Protein AF-A0A1M7QA76-F1 (afdb_monomer)

Nearest PDB structures (foldseek):
  6r01-assembly1_A  TM=3.979E-01  e=2.072E+00  Streptomyces lividans 1326

Solvent-accessible surface area (backbone atoms only — not comparable to full-atom values): 9163 Å² total; per-residue (Å²): 133,91,80,92,86,88,83,88,83,82,84,78,78,74,78,75,74,76,76,54,68,67,72,76,42,52,50,52,54,56,45,52,51,46,52,51,51,39,53,51,39,52,51,51,40,50,50,52,43,54,52,47,48,52,50,49,55,51,49,50,52,50,51,52,53,49,29,59,57,37,38,77,79,39,51,67,60,24,49,68,64,42,47,62,51,51,50,50,52,49,50,54,54,57,53,64,76,49,89,35,78,31,86,76,85,82,86,54,71,66,59,52,51,50,51,50,54,48,52,54,47,60,76,40,53,84,49,31,65,90,38,54,69,50,49,56,55,34,50,54,43,48,29,30,33,42,19,49,50,54,51,43,52,57,54,54,75,77,110

Sequence (159 aa):
MNLHNPVDTYRTDTTVTARDSSSMKAPELPAKYLSQVKQKSMHVEQQVNKRADKALSRLLKQEKKMKARLWKVDSVAAGNIFSKSIDSLGSLKAGLKNKVTGKLPVGNSYLDSLGNSLKFLEGKGELLGASKGKLAGVTGNIESLQGKLQQAEQIKAYI

Structure (mmCIF, N/CA/C/O backbone):
data_AF-A0A1M7QA76-F1
#
_entry.id   AF-A0A1M7QA76-F1
#
loop_
_atom_site.group_PDB
_atom_site.id
_atom_site.type_symbol
_atom_site.label_atom_id
_atom_site.label_alt_id
_atom_site.label_comp_id
_atom_site.label_asym_id
_atom_site.label_entity_id
_atom_site.label_seq_id
_atom_site.pdbx_PDB_ins_code
_atom_site.Cartn_x
_atom_site.Cartn_y
_atom_site.Cartn_z
_atom_site.occupancy
_atom_site.B_iso_or_equiv
_atom_site.auth_seq_id
_atom_site.auth_comp_id
_atom_site.auth_asym_id
_atom_site.auth_atom_id
_atom_site.pdbx_PDB_model_num
ATOM 1 N N . MET A 1 1 ? 62.027 5.112 -77.017 1.00 36.94 1 MET A N 1
ATOM 2 C CA . MET A 1 1 ? 62.669 5.348 -75.707 1.00 36.94 1 MET A CA 1
ATOM 3 C C . MET A 1 1 ? 61.565 5.503 -74.663 1.00 36.94 1 MET A C 1
ATOM 5 O O . MET A 1 1 ? 60.759 6.402 -74.832 1.00 36.94 1 MET A O 1
ATOM 9 N N . ASN A 1 2 ? 61.457 4.553 -73.717 1.00 35.62 2 ASN A N 1
ATOM 10 C CA . ASN A 1 2 ? 61.372 4.736 -72.248 1.00 35.62 2 ASN A CA 1
ATOM 11 C C . ASN A 1 2 ? 60.763 6.063 -71.709 1.00 35.62 2 ASN A C 1
ATOM 13 O O . ASN A 1 2 ? 61.221 7.112 -72.133 1.00 35.62 2 ASN A O 1
ATOM 17 N N . LEU A 1 3 ? 59.835 6.155 -70.734 1.00 40.00 3 LEU A N 1
ATOM 18 C CA . LEU A 1 3 ? 59.438 5.306 -69.589 1.00 40.00 3 LEU A CA 1
ATOM 19 C C . LEU A 1 3 ? 58.093 5.789 -68.966 1.00 40.00 3 LEU A C 1
ATOM 21 O O . LEU A 1 3 ? 57.843 6.986 -68.898 1.00 40.00 3 LEU A O 1
ATOM 25 N N . HIS A 1 4 ? 57.287 4.841 -68.470 1.00 38.50 4 HIS A N 1
ATOM 26 C CA . HIS A 1 4 ? 56.561 4.802 -67.181 1.00 38.50 4 HIS A CA 1
ATOM 27 C C . HIS A 1 4 ? 56.410 6.081 -66.313 1.00 38.50 4 HIS A C 1
ATOM 29 O O . HIS A 1 4 ? 57.398 6.560 -65.764 1.00 38.50 4 HIS A O 1
ATOM 35 N N . ASN A 1 5 ? 55.167 6.512 -66.021 1.00 44.09 5 ASN A N 1
ATOM 36 C CA . ASN A 1 5 ? 54.453 6.240 -64.746 1.00 44.09 5 ASN A CA 1
ATOM 37 C C . ASN A 1 5 ? 53.100 7.000 -64.619 1.00 44.09 5 ASN A C 1
ATOM 39 O O . ASN A 1 5 ? 53.029 8.168 -65.001 1.00 44.09 5 ASN A O 1
ATOM 43 N N . PRO A 1 6 ? 52.050 6.379 -64.035 1.00 61.97 6 PRO A N 1
ATOM 44 C CA . PRO A 1 6 ? 50.785 7.010 -63.639 1.00 61.97 6 PRO A CA 1
ATOM 45 C C . PRO A 1 6 ? 50.806 7.424 -62.154 1.00 61.97 6 PRO A C 1
ATOM 47 O O . PRO A 1 6 ? 51.404 6.721 -61.341 1.00 61.97 6 PRO A O 1
ATOM 50 N N . VAL A 1 7 ? 50.134 8.518 -61.771 1.00 45.97 7 VAL A N 1
ATOM 51 C CA . VAL A 1 7 ? 49.872 8.823 -60.350 1.00 45.97 7 VAL A CA 1
ATOM 52 C C . VAL A 1 7 ? 48.467 9.390 -60.160 1.00 45.97 7 VAL A C 1
ATOM 54 O O . VAL A 1 7 ? 48.055 10.345 -60.817 1.00 45.97 7 VAL A O 1
ATOM 57 N N . ASP A 1 8 ? 47.771 8.729 -59.241 1.00 39.44 8 ASP A N 1
ATOM 58 C CA . ASP A 1 8 ? 46.441 8.958 -58.697 1.00 39.44 8 ASP A CA 1
ATOM 59 C C . ASP A 1 8 ? 46.169 10.389 -58.207 1.00 39.44 8 ASP A C 1
ATOM 61 O O . ASP A 1 8 ? 47.071 11.114 -57.801 1.00 39.44 8 ASP A O 1
ATOM 65 N N . THR A 1 9 ? 44.889 10.751 -58.086 1.00 41.59 9 THR A N 1
ATOM 66 C CA . THR A 1 9 ? 44.313 11.012 -56.751 1.00 41.59 9 THR A CA 1
ATOM 67 C C . THR A 1 9 ? 42.783 11.123 -56.795 1.00 41.59 9 THR A C 1
ATOM 69 O O . THR A 1 9 ? 42.176 12.032 -57.353 1.00 41.59 9 THR A O 1
ATOM 72 N N . TYR A 1 10 ? 42.189 10.107 -56.181 1.00 34.44 10 TYR A N 1
ATOM 73 C CA . TYR A 1 10 ? 40.866 9.947 -55.590 1.00 34.44 10 TYR A CA 1
ATOM 74 C C . TYR A 1 10 ? 40.055 11.233 -55.340 1.00 34.44 10 TYR A C 1
ATOM 76 O O . TYR A 1 10 ? 40.412 12.074 -54.517 1.00 34.44 10 TYR A O 1
ATOM 84 N N . ARG A 1 11 ? 38.865 11.304 -55.957 1.00 33.91 11 ARG A N 1
ATOM 85 C CA . ARG A 1 11 ? 37.733 12.076 -55.426 1.00 33.91 11 ARG A CA 1
ATOM 86 C C . ARG A 1 11 ? 37.309 11.433 -54.105 1.00 33.91 11 ARG A C 1
ATOM 88 O O . ARG A 1 11 ? 36.636 10.406 -54.106 1.00 33.91 11 ARG A O 1
ATOM 95 N N . THR A 1 12 ? 37.697 12.025 -52.984 1.00 40.44 12 THR A N 1
ATOM 96 C CA . THR A 1 12 ? 37.072 11.750 -51.690 1.00 40.44 12 THR A CA 1
ATOM 97 C C . THR A 1 12 ? 35.711 12.435 -51.668 1.00 40.44 12 THR A C 1
ATOM 99 O O . THR A 1 12 ? 35.565 13.574 -51.224 1.00 40.44 12 THR A O 1
ATOM 102 N N . ASP A 1 13 ? 34.701 11.733 -52.182 1.00 34.44 13 ASP A N 1
ATOM 103 C CA . ASP A 1 13 ? 33.306 12.062 -51.910 1.00 34.44 13 ASP A CA 1
ATOM 104 C C . ASP A 1 13 ? 33.085 11.852 -50.409 1.00 34.44 13 ASP A C 1
ATOM 106 O O . ASP A 1 13 ? 32.878 10.747 -49.905 1.00 34.44 13 ASP A O 1
ATOM 110 N N . THR A 1 14 ? 33.319 12.924 -49.657 1.00 40.03 14 THR A N 1
ATOM 111 C CA . THR A 1 14 ? 33.165 12.937 -48.212 1.00 40.03 14 THR A CA 1
ATOM 112 C C . THR A 1 14 ? 31.670 13.002 -47.973 1.00 40.03 14 THR A C 1
ATOM 114 O O . THR A 1 14 ? 31.095 14.082 -47.848 1.00 40.03 14 THR A O 1
ATOM 117 N N . THR A 1 15 ? 31.022 11.838 -47.934 1.00 42.62 15 THR A N 1
ATOM 118 C CA . THR A 1 15 ? 29.670 11.714 -47.402 1.00 42.62 15 THR A CA 1
ATOM 119 C C . THR A 1 15 ? 29.734 12.136 -45.941 1.00 42.62 15 THR A C 1
ATOM 121 O O . THR A 1 15 ? 30.061 11.344 -45.053 1.00 42.62 15 THR A O 1
ATOM 124 N N . VAL A 1 16 ? 29.469 13.415 -45.687 1.00 44.78 16 VAL A N 1
ATOM 125 C CA . VAL A 1 16 ? 29.160 13.928 -44.360 1.00 44.78 16 VAL A CA 1
ATOM 126 C C . VAL A 1 16 ? 27.878 13.217 -43.950 1.00 44.78 16 VAL A C 1
ATOM 128 O O . VAL A 1 16 ? 26.773 13.651 -44.267 1.00 44.78 16 VAL A O 1
ATOM 131 N N . THR A 1 17 ? 28.014 12.074 -43.279 1.00 49.56 17 THR A N 1
ATOM 132 C CA . THR A 1 17 ? 26.919 11.492 -42.516 1.00 49.56 17 THR A CA 1
ATOM 133 C C . THR A 1 17 ? 26.558 12.525 -41.465 1.00 49.56 17 THR A C 1
ATOM 135 O O . THR A 1 17 ? 27.220 12.626 -40.429 1.00 49.56 17 THR A O 1
ATOM 138 N N . ALA A 1 18 ? 25.537 13.331 -41.755 1.00 49.72 18 ALA A N 1
ATOM 139 C CA . ALA A 1 18 ? 24.822 14.088 -40.753 1.00 49.72 18 ALA A CA 1
ATOM 140 C C . ALA A 1 18 ? 24.347 13.060 -39.724 1.00 49.72 18 ALA A C 1
ATOM 142 O O . ALA A 1 18 ? 23.389 12.324 -39.954 1.00 49.72 18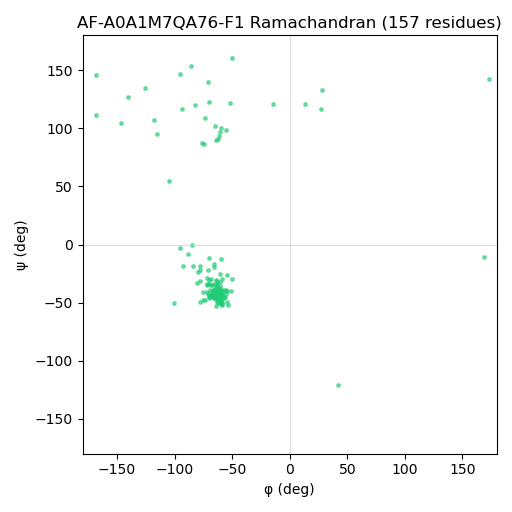 ALA A O 1
ATOM 143 N N . ARG A 1 19 ? 25.099 12.931 -38.625 1.00 51.00 19 ARG A N 1
ATOM 144 C CA . ARG A 1 19 ? 24.682 12.149 -37.467 1.00 51.00 19 ARG A CA 1
ATOM 145 C C . ARG A 1 19 ? 23.391 12.787 -36.989 1.00 51.00 19 ARG A C 1
ATOM 147 O O . ARG A 1 19 ? 23.403 13.836 -36.348 1.00 51.00 19 ARG A O 1
ATOM 154 N N . ASP A 1 20 ? 22.286 12.163 -37.368 1.00 52.69 20 ASP A N 1
ATOM 155 C CA . ASP A 1 20 ? 20.955 12.532 -36.936 1.00 52.69 20 ASP A CA 1
ATOM 156 C C . ASP A 1 20 ? 20.974 12.617 -35.405 1.00 52.69 20 ASP A C 1
ATOM 158 O O . ASP A 1 20 ? 21.350 11.662 -34.715 1.00 52.69 20 ASP A O 1
ATOM 162 N N . SER A 1 21 ? 20.631 13.784 -34.858 1.00 60.94 21 SER A N 1
ATOM 163 C CA . SER A 1 21 ? 20.657 14.042 -33.415 1.00 60.94 21 SER A CA 1
ATOM 164 C C . SER A 1 21 ? 19.734 13.098 -32.626 1.00 60.94 21 SER A C 1
ATOM 166 O O . SER A 1 21 ? 19.844 13.013 -31.401 1.00 60.94 21 SER A O 1
ATOM 168 N N . SER A 1 22 ? 18.847 12.357 -33.303 1.00 57.94 22 SER A N 1
ATOM 169 C CA . SER A 1 22 ? 18.073 11.252 -32.725 1.00 57.94 22 SER A CA 1
ATOM 170 C C . SER A 1 22 ? 18.950 10.087 -32.242 1.00 57.94 22 SER A C 1
ATOM 172 O O . SER A 1 22 ? 18.670 9.516 -31.186 1.00 57.94 22 SER A O 1
ATOM 174 N N . SER A 1 23 ? 20.056 9.791 -32.932 1.00 56.31 23 SER A N 1
ATOM 175 C CA . SER A 1 23 ? 20.989 8.712 -32.569 1.00 56.31 23 SER A CA 1
ATOM 176 C C . SER A 1 23 ? 21.817 9.034 -31.318 1.00 56.31 23 SER A C 1
ATOM 178 O O . SER A 1 23 ? 22.141 8.137 -30.544 1.00 56.31 23 SER A O 1
ATOM 180 N N . MET A 1 24 ? 22.076 10.321 -31.048 1.00 54.25 24 MET A N 1
ATOM 181 C CA . MET A 1 24 ? 22.755 10.771 -29.822 1.00 54.25 24 MET A CA 1
ATOM 182 C C . MET A 1 24 ? 21.821 10.830 -28.601 1.00 54.25 24 MET A C 1
ATOM 184 O O . MET A 1 24 ? 22.284 10.708 -27.470 1.00 54.25 24 MET A O 1
ATOM 188 N N . LYS A 1 25 ? 20.502 10.964 -28.811 1.00 56.28 25 LYS A N 1
ATOM 189 C CA . LYS A 1 25 ? 19.474 10.957 -27.747 1.00 56.28 25 LYS A CA 1
ATOM 190 C C . LYS A 1 25 ? 18.953 9.559 -27.399 1.00 56.28 25 LYS A C 1
ATOM 192 O O . LYS A 1 25 ? 18.218 9.408 -26.420 1.00 56.28 25 LYS A O 1
ATOM 197 N N . ALA A 1 26 ? 19.330 8.539 -28.169 1.00 60.31 26 ALA A N 1
ATOM 198 C CA . ALA A 1 26 ? 18.896 7.156 -27.981 1.00 60.31 26 ALA A CA 1
ATOM 199 C C . ALA A 1 26 ? 19.078 6.611 -26.541 1.00 60.31 26 ALA A C 1
ATOM 201 O O . ALA A 1 26 ? 18.144 5.972 -26.056 1.00 60.31 26 ALA A O 1
ATOM 202 N N . PRO A 1 27 ? 20.178 6.894 -25.806 1.00 62.16 27 PRO A N 1
ATOM 203 C CA . PRO A 1 27 ? 20.322 6.452 -24.412 1.00 62.16 27 PRO A CA 1
ATOM 204 C C . PRO A 1 27 ? 19.656 7.381 -23.373 1.00 62.16 27 PRO A C 1
ATOM 206 O O . PRO A 1 27 ? 19.385 6.956 -22.245 1.00 62.16 27 PRO A O 1
ATOM 209 N N . GLU A 1 28 ? 19.348 8.638 -23.717 1.00 64.19 28 GLU A N 1
ATOM 210 C CA . GLU A 1 28 ? 18.713 9.599 -22.796 1.00 64.19 28 GLU A CA 1
ATOM 211 C C . GLU A 1 28 ? 17.204 9.364 -22.637 1.00 64.19 28 GLU A C 1
ATOM 213 O O . GLU A 1 28 ? 16.637 9.588 -21.560 1.00 64.19 28 GLU A O 1
ATOM 218 N N . LEU A 1 29 ? 16.543 8.877 -23.692 1.00 70.88 29 LEU A N 1
ATOM 219 C CA . LEU A 1 29 ? 15.105 8.596 -23.686 1.00 70.88 29 LEU A CA 1
ATOM 220 C C . LEU A 1 29 ? 14.724 7.488 -22.677 1.00 70.88 29 LEU A C 1
ATOM 222 O O . LEU A 1 29 ? 13.859 7.748 -21.829 1.00 70.88 29 LEU A O 1
ATOM 226 N N . PRO A 1 30 ? 15.395 6.313 -22.656 1.00 73.94 30 PRO A N 1
ATOM 227 C CA . PRO A 1 30 ? 15.234 5.316 -21.597 1.00 73.94 30 PRO A CA 1
ATOM 228 C C . PRO A 1 30 ? 15.486 5.893 -20.201 1.00 73.94 30 PRO A C 1
ATOM 230 O O . PRO A 1 30 ? 14.713 5.646 -19.276 1.00 73.94 30 PRO A O 1
ATOM 233 N N . ALA A 1 31 ? 16.525 6.719 -20.035 1.00 74.12 31 ALA A N 1
ATOM 234 C CA . ALA A 1 31 ? 16.873 7.303 -18.740 1.00 74.12 31 ALA A CA 1
ATOM 235 C C . ALA A 1 31 ? 15.767 8.222 -18.187 1.00 74.12 31 ALA A C 1
ATOM 237 O O . ALA A 1 31 ? 15.461 8.184 -16.985 1.00 74.12 31 ALA A O 1
ATOM 238 N N . LYS A 1 32 ? 15.156 9.041 -19.054 1.00 81.50 32 LYS A N 1
ATOM 239 C CA . LYS A 1 32 ? 14.055 9.948 -18.698 1.00 81.50 32 LYS A CA 1
ATOM 240 C C . LYS A 1 32 ? 12.778 9.174 -18.379 1.00 81.50 32 LYS A C 1
ATOM 242 O O . LYS A 1 32 ? 12.150 9.458 -17.359 1.00 81.50 32 LYS A O 1
ATOM 247 N N . TYR A 1 33 ? 12.442 8.167 -19.187 1.00 80.00 33 TYR A N 1
ATOM 248 C CA . TYR A 1 33 ? 11.303 7.281 -18.932 1.00 80.00 33 TYR A CA 1
ATOM 249 C C . TYR A 1 33 ? 11.433 6.570 -17.580 1.00 80.00 33 TYR A C 1
ATOM 251 O O . TYR A 1 33 ? 10.549 6.694 -16.734 1.00 80.00 33 TYR A O 1
ATOM 259 N N . LEU A 1 34 ? 12.574 5.923 -17.316 1.00 80.44 34 LEU A N 1
ATOM 260 C CA . LEU A 1 34 ? 12.835 5.237 -16.046 1.00 80.44 34 LEU A CA 1
ATOM 261 C C . LEU A 1 34 ? 12.709 6.183 -14.843 1.00 80.44 34 LEU A C 1
ATOM 263 O O . LEU A 1 34 ? 12.139 5.821 -13.813 1.00 80.44 34 LEU A O 1
ATOM 267 N N . SER A 1 35 ? 13.182 7.423 -14.979 1.00 82.81 35 SER A N 1
ATOM 268 C CA . SER A 1 35 ? 13.065 8.433 -13.921 1.00 82.81 35 SER A CA 1
ATOM 269 C C . SER A 1 35 ? 11.608 8.842 -13.666 1.00 82.81 35 SER A C 1
ATOM 271 O O . SER A 1 35 ? 11.193 8.944 -1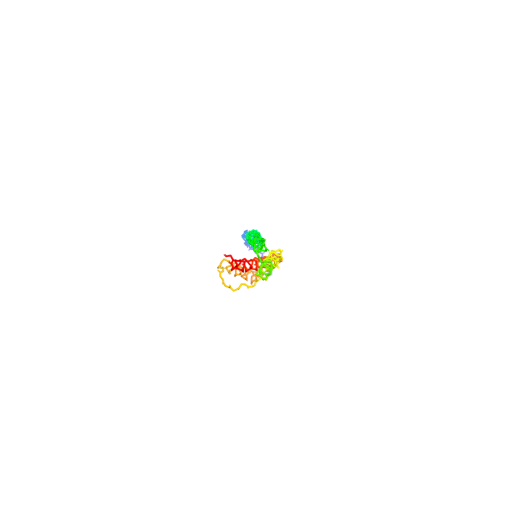2.510 1.00 82.81 35 SER A O 1
ATOM 273 N N . GLN A 1 36 ? 10.809 9.020 -14.722 1.00 85.94 36 GLN A N 1
ATOM 274 C CA . GLN A 1 36 ? 9.383 9.340 -14.599 1.00 85.94 36 GLN A CA 1
ATOM 275 C C . GLN A 1 36 ? 8.579 8.183 -14.004 1.00 85.94 36 GLN A C 1
ATOM 277 O O . GLN A 1 36 ? 7.749 8.410 -13.122 1.00 85.94 36 GLN A O 1
ATOM 282 N N . VAL A 1 37 ? 8.841 6.948 -14.444 1.00 82.69 37 VAL A N 1
ATOM 283 C CA . VAL A 1 37 ? 8.198 5.750 -13.888 1.00 82.69 37 VAL A CA 1
ATOM 284 C C . VAL A 1 37 ? 8.536 5.627 -12.408 1.00 82.69 37 VAL A C 1
ATOM 286 O O . VAL A 1 37 ? 7.628 5.479 -11.599 1.00 82.69 37 VAL A O 1
ATOM 289 N N . LYS A 1 38 ? 9.806 5.805 -12.020 1.00 82.44 38 LYS A N 1
ATOM 290 C CA . LYS A 1 38 ? 10.206 5.836 -10.606 1.00 82.44 38 LYS A CA 1
ATOM 291 C C . LYS A 1 38 ? 9.395 6.857 -9.802 1.00 82.44 38 LYS A C 1
ATOM 293 O O . LYS A 1 38 ? 8.827 6.500 -8.773 1.00 82.44 38 LYS A O 1
ATOM 298 N N . GLN A 1 39 ? 9.325 8.106 -10.263 1.00 85.44 39 GLN A N 1
ATOM 299 C CA . GLN A 1 39 ? 8.603 9.170 -9.556 1.00 85.44 39 GLN A CA 1
ATOM 300 C C . GLN A 1 39 ? 7.105 8.876 -9.434 1.00 85.44 39 GLN A C 1
ATOM 302 O O . GLN A 1 39 ? 6.535 9.027 -8.352 1.00 85.44 39 GLN A O 1
ATOM 307 N N . LYS A 1 40 ? 6.466 8.425 -10.520 1.00 86.12 40 LYS A N 1
ATOM 308 C CA . LYS A 1 40 ? 5.039 8.078 -10.514 1.00 86.12 40 LYS A CA 1
ATOM 309 C C . LYS A 1 40 ? 4.760 6.877 -9.615 1.00 86.12 40 LYS A C 1
ATOM 311 O O . LYS A 1 40 ? 3.843 6.960 -8.802 1.00 86.12 40 LYS A O 1
ATOM 316 N N . SER A 1 41 ? 5.570 5.820 -9.690 1.00 80.00 41 SER A N 1
ATOM 317 C CA . SER A 1 41 ? 5.430 4.647 -8.822 1.00 80.00 41 SER A CA 1
ATOM 318 C C . SER A 1 41 ? 5.543 5.034 -7.351 1.00 80.00 41 SER A C 1
ATOM 320 O O . SER A 1 41 ? 4.657 4.691 -6.575 1.00 80.00 41 SER A O 1
ATOM 322 N N . MET A 1 42 ? 6.545 5.842 -6.981 1.00 82.00 42 MET A N 1
ATOM 323 C CA . MET A 1 42 ? 6.695 6.347 -5.609 1.00 82.00 42 MET A CA 1
ATOM 324 C C . MET A 1 42 ? 5.503 7.204 -5.161 1.00 82.00 42 MET A C 1
ATOM 326 O O . MET A 1 42 ? 5.056 7.095 -4.021 1.00 82.00 42 MET A O 1
ATOM 330 N N . HIS A 1 43 ? 4.968 8.056 -6.039 1.00 86.12 43 HIS A N 1
ATOM 331 C CA . HIS A 1 43 ? 3.809 8.886 -5.708 1.00 86.12 43 HIS A CA 1
ATOM 332 C C . HIS A 1 43 ? 2.560 8.039 -5.435 1.00 86.12 43 HIS A C 1
ATOM 334 O O . HIS A 1 43 ? 1.876 8.241 -4.431 1.00 86.12 43 HIS A O 1
ATOM 340 N N . VAL A 1 44 ? 2.272 7.070 -6.309 1.00 83.88 44 VAL A N 1
ATOM 341 C CA . VAL A 1 44 ? 1.136 6.154 -6.136 1.00 83.88 44 VAL A CA 1
ATOM 342 C C . VAL A 1 44 ? 1.324 5.326 -4.867 1.00 83.88 44 VAL A C 1
ATOM 344 O O . VAL A 1 44 ? 0.399 5.216 -4.066 1.00 83.88 44 VAL A O 1
ATOM 347 N N . GLU A 1 45 ? 2.535 4.826 -4.632 1.00 81.94 45 GLU A N 1
ATOM 348 C CA . GLU A 1 45 ? 2.900 4.070 -3.435 1.00 81.94 45 GLU A CA 1
ATOM 349 C C . GLU A 1 45 ? 2.608 4.861 -2.150 1.00 81.94 45 GLU A C 1
ATOM 351 O O . GLU A 1 45 ? 1.998 4.346 -1.210 1.00 81.94 45 GLU A O 1
ATOM 356 N N . GLN A 1 46 ? 2.979 6.144 -2.120 1.00 85.56 46 GLN A N 1
ATOM 357 C CA . GLN A 1 46 ? 2.684 7.043 -1.003 1.00 85.56 46 GLN A CA 1
ATOM 358 C C . GLN A 1 46 ? 1.180 7.286 -0.826 1.00 85.56 46 GLN A C 1
ATOM 360 O O . GLN A 1 46 ? 0.693 7.304 0.306 1.00 85.56 46 GLN A O 1
ATOM 365 N N . GLN A 1 47 ? 0.431 7.463 -1.919 1.00 87.12 47 GLN A N 1
ATOM 366 C CA . GLN A 1 47 ? -1.020 7.671 -1.866 1.00 87.12 47 GLN A CA 1
ATOM 367 C C . GLN A 1 47 ? -1.754 6.439 -1.335 1.00 87.12 47 GLN A C 1
ATOM 369 O O . GLN A 1 47 ? -2.622 6.576 -0.468 1.00 87.12 47 GLN A O 1
ATOM 374 N N . VAL A 1 48 ? -1.384 5.249 -1.815 1.00 84.62 48 VAL A N 1
ATOM 375 C CA . VAL A 1 48 ? -1.937 3.971 -1.345 1.00 84.62 48 VAL A CA 1
ATOM 376 C C . VAL A 1 48 ? -1.663 3.813 0.146 1.00 84.62 48 VAL A C 1
ATOM 378 O O . VAL A 1 48 ? -2.608 3.659 0.917 1.00 84.62 48 VAL A O 1
ATOM 381 N N . ASN A 1 49 ? -0.410 3.995 0.575 1.00 85.38 49 ASN A N 1
ATOM 382 C CA . ASN A 1 49 ? -0.043 3.933 1.990 1.00 85.38 49 ASN A CA 1
ATOM 383 C C . ASN A 1 49 ? -0.832 4.924 2.849 1.00 85.38 49 ASN A C 1
ATOM 385 O O . ASN A 1 49 ? -1.349 4.555 3.900 1.00 85.38 49 ASN A O 1
ATOM 389 N N . LYS A 1 50 ? -0.953 6.180 2.410 1.00 88.75 50 LYS A N 1
ATOM 390 C CA . LYS A 1 50 ? -1.669 7.220 3.160 1.00 88.75 50 LYS A CA 1
ATOM 391 C C . LYS A 1 50 ? -3.154 6.892 3.312 1.00 88.75 50 LYS A C 1
ATOM 393 O O . LYS A 1 50 ? -3.730 7.121 4.376 1.00 88.75 50 LYS A O 1
ATOM 398 N N . ARG A 1 51 ? -3.790 6.383 2.253 1.00 87.00 51 ARG A N 1
ATOM 399 C CA . ARG A 1 51 ? -5.211 6.005 2.282 1.00 87.00 51 ARG A CA 1
ATOM 400 C C . ARG A 1 51 ? -5.438 4.763 3.140 1.00 87.00 51 ARG A C 1
ATOM 402 O O . ARG A 1 51 ? -6.345 4.785 3.970 1.00 87.00 51 ARG A O 1
ATOM 409 N N . ALA A 1 52 ? -4.589 3.749 2.995 1.00 85.00 52 ALA A N 1
ATOM 410 C CA . ALA A 1 52 ? -4.622 2.529 3.794 1.00 85.00 52 ALA A CA 1
ATOM 411 C C . ALA A 1 52 ? -4.411 2.822 5.291 1.00 85.00 52 ALA A C 1
ATOM 413 O O . ALA A 1 52 ? -5.227 2.418 6.118 1.00 85.00 52 ALA A O 1
ATOM 414 N N . ASP A 1 53 ? -3.399 3.625 5.642 1.00 87.62 53 ASP A N 1
ATOM 415 C CA . ASP A 1 53 ? -3.135 4.040 7.027 1.00 87.62 53 ASP A CA 1
ATOM 416 C C . ASP A 1 53 ? -4.318 4.807 7.633 1.00 87.62 53 ASP A C 1
ATOM 418 O O . ASP A 1 53 ? -4.723 4.551 8.773 1.00 87.62 53 ASP A O 1
ATOM 422 N N . LYS A 1 54 ? -4.922 5.719 6.859 1.00 90.12 54 LYS A N 1
ATOM 423 C CA . LYS A 1 54 ? -6.104 6.470 7.295 1.00 90.12 54 LYS A CA 1
ATOM 424 C C . LYS A 1 54 ? -7.298 5.547 7.535 1.00 90.12 54 LYS A C 1
ATOM 426 O O . LYS A 1 54 ? -7.997 5.734 8.531 1.00 90.12 54 LYS A O 1
ATOM 431 N N . ALA A 1 55 ? -7.539 4.582 6.648 1.00 87.25 55 ALA A N 1
ATOM 432 C CA . ALA A 1 55 ? -8.632 3.623 6.780 1.00 87.25 55 ALA A CA 1
ATOM 433 C C . ALA A 1 55 ? -8.447 2.732 8.018 1.00 87.25 55 ALA A C 1
ATOM 435 O O . ALA A 1 55 ? -9.303 2.741 8.905 1.00 87.25 55 ALA A O 1
ATOM 436 N N . LEU A 1 56 ? -7.280 2.091 8.155 1.00 86.81 56 LEU A N 1
ATOM 437 C CA . LEU A 1 56 ? -6.941 1.266 9.319 1.00 86.81 56 LEU A CA 1
ATOM 438 C C . LEU A 1 56 ? -7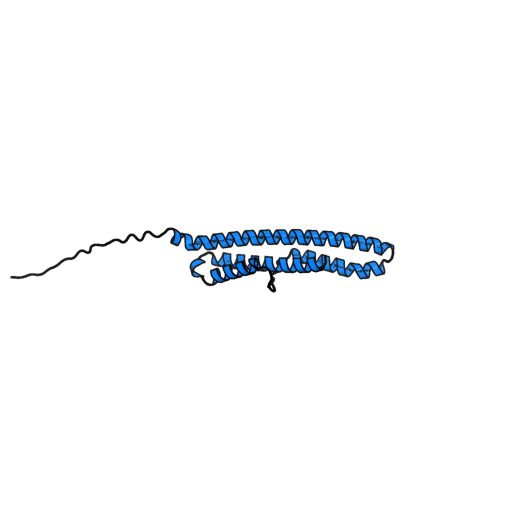.005 2.054 10.628 1.00 86.81 56 LEU A C 1
ATOM 440 O O . LEU A 1 56 ? -7.523 1.571 11.630 1.00 86.81 56 LEU A O 1
ATOM 444 N N . SER A 1 57 ? -6.528 3.301 10.634 1.00 89.06 57 SER A N 1
ATOM 445 C CA . SER A 1 57 ? -6.581 4.150 11.828 1.00 89.06 57 SE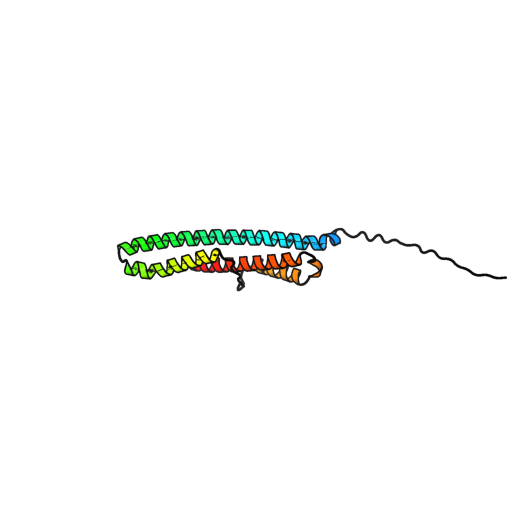R A CA 1
ATOM 446 C C . SER A 1 57 ? -8.009 4.514 12.235 1.00 89.06 57 SER A C 1
ATOM 448 O O . SER A 1 57 ? -8.281 4.657 13.429 1.00 89.06 57 SER A O 1
ATOM 450 N N . ARG A 1 58 ? -8.928 4.686 11.276 1.00 90.56 58 ARG A N 1
ATOM 451 C CA . ARG A 1 58 ? -10.353 4.912 11.573 1.00 90.56 58 ARG A CA 1
ATOM 452 C C . ARG A 1 58 ? -10.993 3.650 12.142 1.00 90.56 58 ARG A C 1
ATOM 454 O O . ARG A 1 58 ? -11.657 3.753 13.172 1.00 90.56 58 ARG A O 1
ATOM 461 N N . LEU A 1 59 ? -10.723 2.498 11.533 1.00 87.38 59 LEU A N 1
ATOM 462 C CA . LEU A 1 59 ? -11.260 1.212 11.971 1.00 87.38 59 LEU A CA 1
ATOM 463 C C . LEU A 1 59 ? -10.765 0.851 13.378 1.00 87.38 59 LEU A C 1
ATOM 465 O O . LEU A 1 59 ? -11.572 0.631 14.273 1.00 87.38 59 LEU A O 1
ATOM 469 N N . LEU A 1 60 ? -9.458 0.970 13.641 1.00 88.75 60 LEU A N 1
ATOM 470 C CA . LEU A 1 60 ? -8.876 0.777 14.977 1.00 88.75 60 LEU A CA 1
ATOM 471 C C . LEU A 1 60 ? -9.514 1.675 16.045 1.00 88.75 60 LEU A C 1
ATOM 473 O O . LEU A 1 60 ? -9.711 1.250 17.183 1.00 88.75 60 LEU A O 1
ATOM 477 N N . LYS A 1 61 ? -9.829 2.935 15.714 1.00 91.38 61 LYS A N 1
ATOM 478 C CA . LYS A 1 61 ? -10.521 3.839 16.649 1.00 91.38 61 LYS A CA 1
ATOM 479 C C . LYS A 1 61 ? -11.948 3.373 16.930 1.00 91.38 61 LYS A C 1
ATOM 481 O O . LYS A 1 61 ? -12.387 3.447 18.078 1.00 91.38 61 LYS A O 1
ATOM 486 N N . GLN A 1 62 ? -12.664 2.920 15.903 1.00 91.25 62 GLN A N 1
ATOM 487 C CA . GLN A 1 62 ? -14.022 2.397 16.046 1.00 91.25 62 GLN A CA 1
ATOM 488 C C . GLN A 1 62 ? -14.032 1.114 16.875 1.00 91.25 62 GLN A C 1
ATOM 490 O O . GLN A 1 62 ? -14.788 1.042 17.841 1.00 91.25 62 GLN A O 1
ATOM 495 N N . GLU A 1 63 ? -13.129 0.176 16.600 1.00 88.81 63 GLU A N 1
ATOM 496 C CA . GLU A 1 63 ? -13.016 -1.061 17.372 1.00 88.81 63 GLU A CA 1
ATOM 497 C C . GLU A 1 63 ? -12.661 -0.810 18.832 1.00 88.81 63 GLU A C 1
ATOM 499 O O . GLU A 1 63 ? -13.312 -1.349 19.721 1.00 88.81 63 GLU A O 1
ATOM 504 N N . LYS A 1 64 ? -11.698 0.075 19.117 1.00 90.25 64 LYS A N 1
ATOM 505 C CA . LYS A 1 64 ? -11.379 0.452 20.505 1.00 90.25 64 LYS A CA 1
ATOM 506 C C . LYS A 1 64 ? -12.580 1.072 21.218 1.00 90.25 64 LYS A C 1
ATOM 508 O O . LYS A 1 64 ? -12.803 0.795 22.394 1.00 90.25 64 LYS A O 1
ATOM 513 N N . LYS A 1 65 ? -13.377 1.885 20.514 1.00 92.69 65 LYS A N 1
ATOM 514 C CA . LYS A 1 65 ? -14.607 2.475 21.062 1.00 92.69 65 LYS A CA 1
ATOM 515 C C . LYS A 1 65 ? -15.678 1.411 21.320 1.00 92.69 65 LYS A C 1
ATOM 517 O O . LYS A 1 65 ? -16.343 1.477 22.351 1.00 92.69 65 LYS A O 1
ATOM 522 N N . MET A 1 66 ? -15.841 0.444 20.418 1.00 89.31 66 MET A N 1
ATOM 523 C CA . MET A 1 66 ? -16.768 -0.681 20.585 1.00 89.31 66 MET A CA 1
ATOM 524 C C . MET A 1 66 ? -16.330 -1.596 21.727 1.00 89.31 66 MET A C 1
ATOM 526 O O . MET A 1 66 ? -17.142 -1.874 22.604 1.00 89.31 66 MET A O 1
ATOM 530 N N . LYS A 1 67 ? -15.038 -1.940 21.800 1.00 89.88 67 LYS A N 1
ATOM 531 C CA . LYS A 1 67 ? -14.439 -2.663 22.927 1.00 89.88 67 LYS A CA 1
ATOM 532 C C . LYS A 1 67 ? -14.710 -1.942 24.240 1.00 89.88 67 LYS A C 1
ATOM 534 O O . LYS A 1 67 ? -15.209 -2.566 25.158 1.00 89.88 67 LYS A O 1
ATOM 539 N N . ALA A 1 68 ? -14.464 -0.633 24.327 1.00 90.75 68 ALA A N 1
ATOM 540 C CA . ALA A 1 68 ? -14.707 0.135 25.551 1.00 90.75 68 ALA A CA 1
ATOM 541 C C . ALA A 1 68 ? -16.190 0.186 25.959 1.00 90.75 68 ALA A C 1
ATOM 543 O O . ALA A 1 68 ? -16.496 0.282 27.144 1.00 90.75 68 ALA A O 1
ATOM 544 N N . ARG A 1 69 ? -17.117 0.141 24.993 1.00 91.56 69 ARG A N 1
ATOM 545 C CA . ARG A 1 69 ? -18.558 0.055 25.270 1.00 91.56 69 ARG A CA 1
ATOM 546 C C . ARG A 1 69 ? -18.950 -1.335 25.755 1.00 91.56 69 ARG A C 1
ATOM 548 O O . ARG A 1 69 ? -19.625 -1.426 26.771 1.00 91.56 69 ARG A O 1
ATOM 555 N N . LEU A 1 70 ? -18.499 -2.385 25.067 1.00 90.19 70 LEU A N 1
ATOM 556 C CA . LEU A 1 70 ? -18.808 -3.762 25.444 1.00 90.19 70 LEU A CA 1
ATOM 557 C C . LEU A 1 70 ? -18.141 -4.138 26.767 1.00 90.19 70 LEU A C 1
ATOM 559 O O . LEU A 1 70 ? -18.771 -4.788 27.578 1.00 90.19 70 LEU A O 1
ATOM 563 N N . TRP A 1 71 ? -16.937 -3.636 27.047 1.00 90.75 71 TRP A N 1
ATOM 564 C CA . TRP A 1 71 ? -16.209 -3.900 28.291 1.00 90.75 71 TRP A CA 1
ATOM 565 C C . TRP A 1 71 ? -16.969 -3.458 29.545 1.00 90.75 71 TRP A C 1
ATOM 567 O O . TRP A 1 71 ? -16.798 -4.046 30.606 1.00 90.75 71 TRP A O 1
ATOM 577 N N . LYS A 1 72 ? -17.810 -2.421 29.433 1.00 91.69 72 LYS A N 1
ATOM 578 C CA . LYS A 1 72 ? -18.671 -1.962 30.534 1.00 91.69 72 LYS A CA 1
ATOM 579 C C . LYS A 1 72 ? -19.819 -2.925 30.838 1.00 91.69 72 LYS A C 1
ATOM 581 O O . LYS A 1 72 ? -20.379 -2.843 31.922 1.00 91.69 72 LYS A O 1
ATOM 586 N N . VAL A 1 73 ? -20.192 -3.763 29.873 1.00 90.19 73 VAL A N 1
ATOM 587 C CA . VAL A 1 73 ? -21.295 -4.727 29.977 1.00 90.19 73 VAL A CA 1
ATOM 588 C C . VAL A 1 73 ? -20.739 -6.122 30.256 1.00 90.19 73 VAL A C 1
ATOM 590 O O . VAL A 1 73 ? -21.158 -6.772 31.203 1.00 90.19 73 VAL A O 1
ATOM 593 N N . ASP A 1 74 ? -19.762 -6.549 29.460 1.00 89.44 74 ASP A N 1
ATOM 594 C CA . ASP A 1 74 ? -19.071 -7.828 29.558 1.00 89.44 74 ASP A CA 1
ATOM 595 C C . ASP A 1 74 ? -17.605 -7.653 29.125 1.00 89.44 74 ASP A 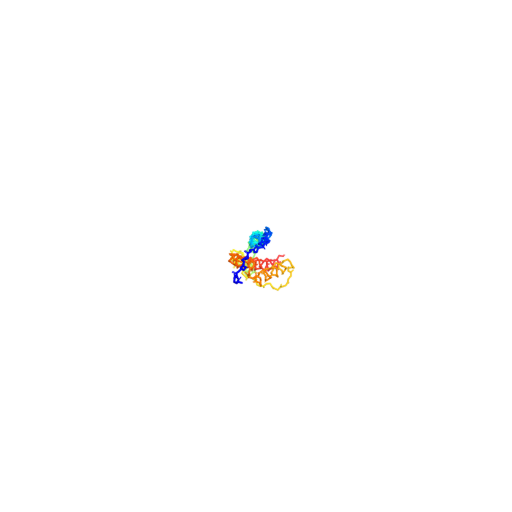C 1
ATOM 597 O O . ASP A 1 74 ? -17.267 -7.515 27.941 1.00 89.44 74 ASP A O 1
ATOM 601 N N . SER A 1 75 ? -16.712 -7.635 30.113 1.00 86.19 75 SER A N 1
ATOM 602 C CA . SER A 1 75 ? -15.270 -7.488 29.909 1.00 86.19 75 SER A CA 1
ATOM 603 C C . SER A 1 75 ? -14.632 -8.719 29.259 1.00 86.19 75 SER A C 1
ATOM 605 O O . SER A 1 75 ? -13.677 -8.574 28.488 1.00 86.19 75 SER A O 1
ATOM 607 N N . VAL A 1 76 ? -15.174 -9.915 29.499 1.00 87.56 76 VAL A N 1
ATOM 608 C CA . VAL A 1 76 ? -14.642 -11.181 28.976 1.00 87.56 76 VAL A CA 1
ATOM 609 C C . VAL A 1 76 ? -14.976 -11.308 27.492 1.00 87.56 76 VAL A C 1
ATOM 611 O O . VAL A 1 76 ? -14.080 -11.533 26.671 1.00 87.56 76 VAL A O 1
ATOM 614 N N . ALA A 1 77 ? -16.234 -11.062 27.113 1.00 83.94 77 ALA A N 1
ATOM 615 C CA . ALA A 1 77 ? -16.646 -11.044 25.710 1.00 83.94 77 ALA A CA 1
ATOM 616 C C . ALA A 1 77 ? -15.933 -9.933 24.922 1.00 83.94 77 ALA A C 1
ATOM 618 O O . ALA A 1 77 ? -15.440 -10.171 23.815 1.00 83.94 77 ALA A O 1
ATOM 619 N N . ALA A 1 78 ? -15.792 -8.735 25.503 1.00 83.38 78 ALA A N 1
ATOM 620 C CA . ALA A 1 78 ? -15.056 -7.636 24.876 1.00 83.38 78 ALA A CA 1
ATOM 621 C C . ALA A 1 78 ? -13.572 -7.958 24.649 1.00 83.38 78 ALA A C 1
ATOM 623 O O . ALA A 1 78 ? -13.006 -7.576 23.619 1.00 83.38 78 ALA A O 1
ATOM 624 N N . GLY A 1 79 ? -12.938 -8.660 25.591 1.00 84.19 79 GLY A N 1
ATOM 625 C CA . GLY A 1 79 ? -11.578 -9.170 25.444 1.00 84.19 79 GLY A CA 1
ATOM 626 C C . GLY A 1 79 ? -11.455 -10.173 24.297 1.00 84.19 79 GLY A C 1
ATOM 627 O O . GLY A 1 79 ? -10.602 -9.993 23.425 1.00 84.19 79 GLY A O 1
ATOM 628 N N . ASN A 1 80 ? -12.332 -11.175 24.261 1.00 86.94 80 ASN A N 1
ATOM 629 C CA . ASN A 1 80 ? -12.263 -12.280 23.301 1.00 86.94 80 ASN A CA 1
ATOM 630 C C . ASN A 1 80 ? -12.570 -11.860 21.856 1.00 86.94 80 ASN A C 1
ATOM 632 O O . ASN A 1 80 ? -11.899 -12.320 20.931 1.00 86.94 80 ASN A O 1
ATOM 636 N N . ILE A 1 81 ? -13.549 -10.971 21.658 1.00 84.88 81 ILE A N 1
ATOM 637 C CA . ILE A 1 81 ? -13.998 -10.544 20.323 1.00 84.88 81 ILE A CA 1
ATOM 638 C C . ILE A 1 81 ? -13.025 -9.525 19.719 1.00 84.88 81 ILE A C 1
ATOM 640 O O . ILE A 1 81 ? -12.582 -9.680 18.583 1.00 84.88 81 ILE A O 1
ATOM 644 N N . PHE A 1 82 ? -12.662 -8.481 20.473 1.00 86.62 82 PHE A N 1
ATOM 645 C CA . PHE A 1 82 ? -11.949 -7.336 19.898 1.00 86.62 82 PHE A CA 1
ATOM 646 C C . PHE A 1 82 ? -10.426 -7.424 19.980 1.00 86.62 82 PHE A C 1
ATOM 648 O O . PHE A 1 82 ? -9.762 -6.703 19.243 1.00 86.62 82 PHE A O 1
ATOM 655 N N . SER A 1 83 ? -9.832 -8.258 20.843 1.00 83.44 83 SER A N 1
ATOM 656 C CA . SER A 1 83 ? -8.360 -8.270 20.956 1.00 83.44 83 SER A CA 1
ATOM 657 C C . SER A 1 83 ? -7.703 -8.813 19.684 1.00 83.44 83 SER A C 1
ATOM 659 O O . SER A 1 83 ? -6.835 -8.148 19.133 1.00 83.44 83 SER A O 1
ATOM 661 N N . LYS A 1 84 ? -8.219 -9.915 19.118 1.00 83.94 84 LYS A N 1
ATOM 662 C CA . LYS A 1 84 ? -7.714 -10.468 17.846 1.00 83.94 84 LYS A CA 1
ATOM 663 C C . LYS A 1 84 ? -7.827 -9.481 16.682 1.00 83.94 84 LYS A C 1
ATOM 665 O O . LYS A 1 84 ? -6.901 -9.381 15.879 1.00 83.94 84 LYS A O 1
ATOM 670 N N . SER A 1 85 ? -8.947 -8.762 16.586 1.00 81.06 85 SER A N 1
ATOM 671 C CA . SER A 1 85 ? -9.168 -7.802 15.501 1.00 81.06 85 SER A CA 1
ATOM 672 C C . SER A 1 85 ? -8.268 -6.570 15.636 1.00 81.06 85 SER A C 1
ATOM 674 O O . SER A 1 85 ? -7.557 -6.217 14.694 1.00 81.06 85 SER A O 1
ATOM 676 N N . ILE A 1 86 ? -8.169 -5.991 16.840 1.00 85.81 86 ILE 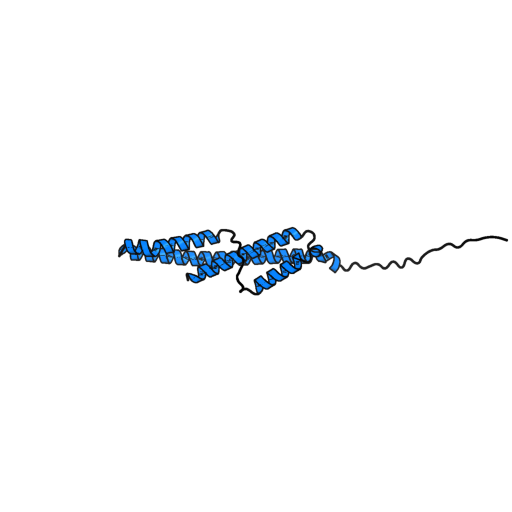A N 1
ATOM 677 C CA . ILE A 1 86 ? -7.281 -4.853 17.117 1.00 85.81 86 ILE A CA 1
ATOM 678 C C . ILE A 1 86 ? -5.815 -5.218 16.850 1.00 85.81 86 ILE A C 1
ATOM 680 O O . ILE A 1 86 ? -5.092 -4.411 16.258 1.00 85.81 86 ILE A O 1
ATOM 684 N N . ASP A 1 87 ? -5.383 -6.416 17.248 1.00 86.12 87 ASP A N 1
ATOM 685 C CA . ASP A 1 87 ? -4.016 -6.894 17.019 1.00 86.12 87 ASP A CA 1
ATOM 686 C C . ASP A 1 87 ? -3.751 -7.118 15.525 1.00 86.12 87 ASP A C 1
ATOM 688 O O . ASP A 1 87 ? -2.739 -6.649 14.995 1.00 86.12 87 ASP A O 1
ATOM 692 N N . SER A 1 88 ? -4.699 -7.737 14.811 1.00 83.50 88 SER A N 1
ATOM 693 C CA . SER A 1 88 ? -4.612 -7.946 13.359 1.00 83.50 88 SER A CA 1
ATOM 694 C C . SER A 1 88 ? -4.509 -6.613 12.616 1.00 83.50 88 SER A C 1
ATOM 696 O O . SER A 1 88 ? -3.571 -6.403 11.845 1.00 83.50 88 SER A O 1
ATOM 698 N N . LEU A 1 89 ? -5.395 -5.658 12.907 1.00 84.12 89 LEU A N 1
ATOM 699 C CA . LEU A 1 89 ? -5.377 -4.318 12.312 1.00 84.12 89 LEU A CA 1
ATOM 700 C C . LEU A 1 89 ? -4.112 -3.527 12.678 1.00 84.12 89 LEU A C 1
ATOM 702 O O . LEU A 1 89 ? -3.587 -2.772 11.856 1.00 84.12 89 LEU A O 1
ATOM 706 N N . GLY A 1 90 ? -3.603 -3.703 13.900 1.00 84.38 90 GLY A N 1
ATOM 707 C CA . GLY A 1 90 ? -2.330 -3.138 14.340 1.00 84.38 90 GLY A CA 1
ATOM 708 C C . GLY A 1 90 ? -1.148 -3.686 13.540 1.00 84.38 90 GLY A C 1
ATOM 709 O O . GLY A 1 90 ? -0.311 -2.908 13.074 1.00 84.38 90 GLY A O 1
ATOM 710 N N . SER A 1 91 ? -1.116 -5.002 13.318 1.00 83.88 91 SER A N 1
ATOM 711 C CA . SER A 1 91 ? -0.078 -5.670 12.524 1.00 83.88 91 SER A CA 1
ATOM 712 C C . SER A 1 91 ? -0.122 -5.256 11.047 1.00 83.88 91 SER A C 1
ATOM 714 O O . SER A 1 91 ? 0.913 -4.904 10.481 1.00 83.88 91 SER A O 1
ATOM 716 N N . LEU A 1 92 ? -1.321 -5.159 10.456 1.00 81.56 92 LEU A N 1
ATOM 717 C CA . LEU A 1 92 ? -1.549 -4.646 9.098 1.00 81.56 92 LEU A CA 1
ATOM 718 C C . LEU A 1 92 ? -1.038 -3.206 8.958 1.00 81.56 92 LEU A C 1
ATOM 720 O O . LEU A 1 92 ? -0.336 -2.867 8.003 1.00 81.56 92 LEU A O 1
ATOM 724 N N . LYS A 1 93 ? -1.324 -2.358 9.953 1.00 82.44 93 LYS A N 1
ATOM 725 C CA . LYS A 1 93 ? -0.850 -0.970 9.981 1.00 82.44 93 LYS A CA 1
ATOM 726 C C . LYS A 1 93 ? 0.674 -0.879 10.093 1.00 82.44 93 LYS A C 1
ATOM 728 O O . LYS A 1 93 ? 1.282 -0.020 9.455 1.00 82.44 93 LYS A O 1
ATOM 733 N N . ALA A 1 94 ? 1.296 -1.739 10.896 1.00 82.81 94 ALA A N 1
ATOM 734 C CA . ALA A 1 94 ? 2.751 -1.807 10.998 1.00 82.81 94 ALA A CA 1
ATOM 735 C C . ALA A 1 94 ? 3.385 -2.292 9.681 1.00 82.81 94 ALA A C 1
ATOM 737 O O . ALA A 1 94 ? 4.386 -1.727 9.240 1.00 82.81 94 ALA A O 1
ATOM 738 N N . GLY A 1 95 ? 2.754 -3.262 9.011 1.00 78.06 95 GLY A N 1
ATOM 739 C CA . GLY A 1 95 ? 3.188 -3.808 7.724 1.00 78.06 95 GLY A CA 1
ATOM 740 C C . GLY A 1 95 ? 3.240 -2.780 6.590 1.00 78.06 95 GLY A C 1
ATOM 741 O O . GLY A 1 95 ? 4.183 -2.811 5.803 1.00 78.06 95 GLY A O 1
ATOM 742 N N . LEU A 1 96 ? 2.318 -1.807 6.560 1.00 75.56 96 LEU A N 1
ATOM 743 C CA . LEU A 1 96 ? 2.289 -0.729 5.550 1.00 75.56 96 LEU A CA 1
ATOM 744 C C . LEU A 1 96 ? 3.545 0.158 5.536 1.00 75.56 96 LEU A C 1
ATOM 746 O O . LEU A 1 96 ? 3.846 0.810 4.527 1.00 75.56 96 LEU A O 1
ATOM 750 N N . LYS A 1 97 ? 4.258 0.245 6.667 1.00 71.25 97 LYS A N 1
ATOM 751 C CA . LYS A 1 97 ? 5.496 1.032 6.775 1.00 71.25 97 LYS A CA 1
ATOM 752 C C . LYS A 1 97 ? 6.695 0.324 6.151 1.00 71.25 97 LYS A C 1
ATOM 754 O O . LYS A 1 97 ? 7.654 0.997 5.775 1.00 71.25 97 LYS A O 1
ATOM 759 N N . ASN A 1 98 ? 6.632 -0.995 6.016 1.00 72.62 98 ASN A N 1
ATOM 760 C CA . ASN A 1 98 ? 7.719 -1.789 5.470 1.00 72.62 98 ASN A CA 1
ATOM 761 C C . ASN A 1 98 ? 7.644 -1.831 3.937 1.00 72.62 98 ASN A C 1
ATOM 763 O O . ASN A 1 98 ? 6.584 -1.657 3.331 1.00 72.62 98 ASN A O 1
ATOM 767 N N . LYS A 1 99 ? 8.795 -2.035 3.289 1.00 62.75 99 LYS A N 1
ATOM 768 C CA . LYS A 1 99 ? 8.835 -2.361 1.859 1.00 62.75 99 LYS A CA 1
ATOM 769 C C . LYS A 1 99 ? 8.282 -3.767 1.689 1.00 62.75 99 LYS A C 1
ATOM 771 O O . LYS A 1 99 ? 8.794 -4.704 2.292 1.00 62.75 99 LYS A O 1
ATOM 776 N N . VAL A 1 100 ? 7.239 -3.893 0.883 1.00 64.56 100 VAL A N 1
ATOM 777 C CA . VAL A 1 100 ? 6.553 -5.161 0.650 1.00 64.56 100 VAL A CA 1
ATOM 778 C C . VAL A 1 100 ? 6.720 -5.447 -0.820 1.00 64.56 100 VAL A C 1
ATOM 780 O O . VAL A 1 100 ? 6.150 -4.753 -1.654 1.00 64.56 100 VAL A O 1
ATOM 783 N N . THR A 1 101 ? 7.566 -6.415 -1.137 1.00 60.06 101 THR A N 1
ATOM 784 C CA . THR A 1 101 ? 7.722 -6.915 -2.497 1.00 60.06 101 THR A CA 1
ATOM 785 C C . THR A 1 101 ? 6.616 -7.931 -2.748 1.00 60.06 101 THR A C 1
ATOM 787 O O . THR A 1 101 ? 6.481 -8.913 -2.020 1.00 60.06 101 THR A O 1
ATOM 790 N N . GLY A 1 102 ? 5.776 -7.667 -3.744 1.00 58.09 102 GLY A N 1
ATOM 791 C CA . GLY A 1 102 ? 4.654 -8.535 -4.092 1.00 58.09 102 GLY A CA 1
ATOM 792 C C . GLY A 1 102 ? 4.700 -8.929 -5.559 1.00 58.09 102 GLY A C 1
ATOM 793 O O . GLY A 1 102 ? 4.893 -8.073 -6.414 1.00 58.09 102 GLY A O 1
ATOM 794 N N . LYS A 1 103 ? 4.490 -10.214 -5.862 1.00 56.12 103 LYS A N 1
ATOM 795 C CA . LYS A 1 103 ? 4.109 -10.664 -7.209 1.00 56.12 103 LYS A CA 1
ATOM 796 C C . LYS A 1 103 ? 2.586 -10.736 -7.251 1.00 56.12 103 LYS A C 1
ATOM 798 O O . LYS A 1 103 ? 1.989 -11.495 -6.487 1.00 56.12 103 LYS A O 1
ATOM 803 N N . LEU A 1 104 ? 1.951 -9.922 -8.092 1.00 51.91 104 LEU A N 1
ATOM 804 C CA . LEU A 1 104 ? 0.495 -9.937 -8.244 1.00 51.91 104 LEU A CA 1
ATOM 805 C C . LEU A 1 104 ? 0.014 -11.205 -8.964 1.00 51.91 104 LEU A C 1
ATOM 807 O O . LEU A 1 104 ? 0.595 -11.570 -9.986 1.00 51.91 104 LEU A O 1
ATOM 811 N N . PRO A 1 105 ? -1.104 -11.808 -8.524 1.00 48.81 105 PRO A N 1
ATOM 812 C CA . PRO A 1 105 ? -2.053 -12.391 -9.451 1.00 48.81 105 PRO A CA 1
ATOM 813 C C . PRO A 1 105 ? -2.804 -11.234 -10.133 1.00 48.81 105 PRO A C 1
ATOM 815 O O . PRO A 1 105 ? -3.538 -10.499 -9.485 1.00 48.81 105 PRO A O 1
ATOM 818 N N . VAL A 1 106 ? -2.497 -11.031 -11.415 1.00 53.12 106 VAL A N 1
ATOM 819 C CA . VAL A 1 106 ? -3.339 -10.502 -12.507 1.00 53.12 106 VAL A CA 1
ATOM 820 C C . VAL A 1 106 ? -4.483 -9.549 -12.107 1.00 53.12 106 VAL A C 1
ATOM 822 O O . VAL A 1 106 ? -5.457 -9.959 -11.485 1.00 53.12 106 VAL A O 1
ATOM 825 N N . GLY A 1 107 ? -4.431 -8.289 -12.564 1.00 54.62 107 GLY A N 1
ATOM 826 C CA . GLY A 1 107 ? -5.614 -7.415 -12.484 1.00 54.62 107 GLY A CA 1
ATOM 827 C C . GLY A 1 107 ? -5.421 -5.927 -12.782 1.00 54.62 107 GLY A C 1
ATOM 828 O O . GLY A 1 107 ? -6.408 -5.214 -12.936 1.00 54.62 107 GLY A O 1
ATOM 829 N N . ASN A 1 108 ? -4.186 -5.426 -12.886 1.00 64.62 108 ASN A N 1
ATOM 830 C CA . ASN A 1 108 ? -3.947 -4.030 -13.255 1.00 64.62 108 ASN A CA 1
ATOM 831 C C . ASN A 1 108 ? -3.216 -3.950 -14.597 1.00 64.62 108 ASN A C 1
ATOM 833 O O . ASN A 1 108 ? -1.986 -3.991 -14.645 1.00 64.62 108 ASN A O 1
ATOM 837 N N . SER A 1 109 ? -3.982 -3.778 -15.678 1.00 69.38 109 SER A N 1
ATOM 838 C CA . SER A 1 109 ? -3.474 -3.700 -17.056 1.00 69.38 109 SER A CA 1
ATOM 839 C C . SER A 1 109 ? -2.390 -2.631 -17.247 1.00 69.38 109 SER A C 1
ATOM 841 O O . SER A 1 109 ? -1.529 -2.774 -18.116 1.00 69.38 109 SER A O 1
ATOM 843 N N . TYR A 1 110 ? -2.381 -1.575 -16.420 1.00 69.62 110 TYR A N 1
ATOM 844 C CA . TYR A 1 110 ? -1.313 -0.573 -16.435 1.00 69.62 110 TYR A CA 1
ATOM 845 C C . TYR A 1 110 ? -0.002 -1.110 -15.859 1.00 69.62 110 TYR A C 1
ATOM 847 O O . TYR A 1 110 ? 1.055 -0.827 -16.416 1.00 69.62 110 TYR A O 1
ATOM 855 N N . LEU A 1 111 ? -0.042 -1.888 -14.773 1.00 73.25 111 LEU A N 1
ATOM 856 C CA . LEU A 1 111 ? 1.163 -2.497 -14.199 1.00 73.25 111 LEU A CA 1
ATOM 857 C C . LEU A 1 111 ? 1.722 -3.598 -15.101 1.00 73.25 111 LEU A C 1
ATOM 859 O O . LEU A 1 111 ? 2.941 -3.705 -15.215 1.00 73.25 111 LEU A O 1
ATOM 863 N N . ASP A 1 112 ? 0.858 -4.339 -15.794 1.00 75.06 112 ASP A N 1
ATOM 864 C CA . ASP A 1 112 ? 1.281 -5.338 -16.783 1.00 75.06 112 ASP A CA 1
ATOM 865 C C . ASP A 1 112 ? 1.924 -4.672 -18.003 1.00 75.06 112 ASP A C 1
ATOM 867 O O . ASP A 1 112 ? 2.999 -5.078 -18.445 1.00 75.06 112 ASP A O 1
ATOM 871 N N . SER A 1 113 ? 1.329 -3.581 -18.498 1.00 79.19 113 SER A N 1
ATOM 872 C CA . SER A 1 113 ? 1.913 -2.784 -19.584 1.00 79.19 113 SER A CA 1
ATOM 873 C C . SER A 1 113 ? 3.258 -2.174 -19.178 1.00 79.19 113 SER A C 1
ATOM 875 O O . SER A 1 113 ? 4.211 -2.199 -19.957 1.00 79.19 113 SER A O 1
ATOM 877 N N . LEU A 1 114 ? 3.377 -1.676 -17.941 1.00 75.75 114 LEU A N 1
ATOM 878 C CA . LEU A 1 114 ? 4.638 -1.170 -17.395 1.00 75.75 114 LEU A CA 1
ATOM 879 C C . LEU A 1 114 ? 5.679 -2.286 -17.258 1.00 75.75 114 LEU A C 1
ATOM 881 O O . LEU A 1 114 ? 6.812 -2.105 -17.701 1.00 75.75 114 LEU A O 1
ATOM 885 N N . GLY A 1 115 ? 5.301 -3.449 -16.725 1.00 76.00 115 GLY A N 1
ATOM 886 C CA . GLY A 1 115 ? 6.172 -4.621 -16.626 1.00 76.00 115 GLY A CA 1
ATOM 887 C C . GLY A 1 115 ? 6.671 -5.091 -17.993 1.00 76.00 115 GLY A C 1
ATOM 888 O O . GLY A 1 115 ? 7.868 -5.317 -18.165 1.00 76.00 115 GLY A O 1
ATOM 889 N N . ASN A 1 116 ? 5.789 -5.144 -18.993 1.00 79.88 116 ASN A N 1
ATOM 890 C CA . ASN A 1 116 ? 6.149 -5.487 -20.369 1.00 79.88 116 ASN A CA 1
ATOM 891 C C . ASN A 1 116 ? 7.064 -4.432 -21.001 1.00 79.88 116 ASN A C 1
ATOM 893 O O . ASN A 1 116 ? 8.048 -4.788 -21.646 1.00 79.88 116 ASN A O 1
ATOM 897 N N . SER A 1 117 ? 6.802 -3.141 -20.764 1.00 77.50 117 SER A N 1
ATOM 898 C CA . SER A 1 117 ? 7.665 -2.058 -21.254 1.00 77.50 117 SER A CA 1
ATOM 899 C C . SER A 1 117 ? 9.074 -2.119 -20.652 1.00 77.50 117 SER A C 1
ATOM 901 O O . SER A 1 117 ? 10.054 -1.858 -21.346 1.00 77.50 117 SER A O 1
ATOM 903 N N . LEU A 1 118 ? 9.192 -2.514 -19.381 1.00 78.31 118 LEU A N 1
ATOM 904 C CA . LEU A 1 118 ? 10.476 -2.652 -18.695 1.00 78.31 118 LEU A CA 1
ATOM 905 C C . LEU A 1 118 ? 11.230 -3.900 -19.137 1.00 78.31 118 LEU A C 1
ATOM 907 O O . LEU A 1 118 ? 12.425 -3.799 -19.388 1.00 78.31 118 LEU A O 1
ATOM 911 N N . LYS A 1 119 ? 10.538 -5.031 -19.322 1.00 81.00 119 LYS A N 1
ATOM 912 C CA . LYS A 1 119 ? 11.119 -6.250 -19.909 1.00 81.00 119 LYS A CA 1
ATOM 913 C C . LYS A 1 119 ? 11.599 -6.031 -21.342 1.00 81.00 119 LYS A C 1
ATOM 915 O O . LYS A 1 119 ? 12.650 -6.531 -21.725 1.00 81.00 119 LYS A O 1
ATOM 920 N N . PHE A 1 120 ? 10.860 -5.253 -22.133 1.00 82.88 120 PHE A N 1
ATOM 921 C CA . PHE A 1 120 ? 11.300 -4.855 -23.470 1.00 82.88 120 PHE A CA 1
ATOM 922 C C . PHE A 1 120 ? 12.584 -4.021 -23.414 1.00 82.88 120 PHE A C 1
ATOM 924 O O . PHE A 1 120 ? 13.501 -4.236 -24.205 1.00 82.88 120 PHE A O 1
ATOM 931 N N . LEU A 1 121 ? 12.666 -3.089 -22.460 1.00 77.19 121 LEU A N 1
ATOM 932 C CA . LEU A 1 121 ? 13.855 -2.268 -22.253 1.00 77.19 121 LEU A CA 1
ATOM 933 C C . LEU A 1 121 ? 15.044 -3.113 -21.768 1.00 77.19 121 LEU A C 1
ATOM 935 O O . LEU A 1 121 ? 16.155 -2.912 -22.243 1.00 77.19 121 LEU A O 1
ATOM 939 N N . GLU A 1 122 ? 14.801 -4.084 -20.884 1.00 75.88 122 GLU A N 1
ATOM 940 C CA . GLU A 1 122 ? 15.785 -5.059 -20.397 1.00 75.88 122 GLU A CA 1
ATOM 941 C C . GLU A 1 122 ? 16.358 -5.920 -21.531 1.00 75.88 122 GLU A C 1
ATOM 943 O O . GLU A 1 122 ? 17.576 -6.067 -21.637 1.00 75.88 122 GLU A O 1
ATOM 948 N N . GLY A 1 123 ? 15.494 -6.420 -22.422 1.00 74.81 123 GLY A N 1
ATOM 949 C CA . GLY A 1 123 ? 15.893 -7.195 -23.600 1.00 74.81 123 GLY A CA 1
ATOM 950 C C . GLY A 1 123 ? 16.699 -6.391 -24.626 1.00 74.81 123 GLY A C 1
ATOM 951 O O . GLY A 1 123 ? 17.430 -6.971 -25.423 1.00 74.81 123 GLY A O 1
ATOM 952 N N . LYS A 1 124 ? 16.623 -5.054 -24.583 1.00 75.38 124 LYS A N 1
ATOM 953 C CA . LYS A 1 124 ? 17.408 -4.137 -25.422 1.00 75.38 124 LYS A CA 1
ATOM 954 C C . LYS A 1 124 ? 18.536 -3.473 -24.630 1.00 75.38 124 LYS A C 1
ATOM 956 O O . LYS A 1 124 ? 18.659 -2.249 -24.604 1.00 75.38 124 LYS A O 1
ATOM 961 N N . GLY A 1 125 ? 19.379 -4.297 -24.004 1.00 65.81 125 GLY A N 1
ATOM 962 C CA . GLY A 1 125 ? 20.506 -3.874 -23.163 1.00 65.81 125 GLY A CA 1
ATOM 963 C C . GLY A 1 125 ? 21.448 -2.836 -23.793 1.00 65.81 125 GLY A C 1
ATOM 964 O O . GLY A 1 125 ? 21.975 -1.988 -23.073 1.00 65.81 125 GLY A O 1
ATOM 965 N N . GLU A 1 126 ? 21.601 -2.834 -25.120 1.00 67.75 126 GLU A N 1
ATOM 966 C CA . GLU A 1 126 ? 22.391 -1.835 -25.860 1.00 67.75 126 GLU A CA 1
ATOM 967 C C . GLU A 1 126 ? 21.833 -0.406 -25.740 1.00 67.75 126 GLU A C 1
ATOM 969 O O . GLU A 1 126 ? 22.600 0.551 -25.676 1.00 67.75 126 GLU A O 1
ATOM 974 N N . LEU A 1 127 ? 20.507 -0.244 -25.627 1.00 67.88 127 LEU A N 1
ATOM 975 C CA . LEU A 1 127 ? 19.858 1.064 -25.447 1.00 67.88 127 LEU A CA 1
ATOM 976 C C . LEU A 1 127 ? 19.961 1.583 -24.010 1.00 67.88 127 LEU A C 1
ATOM 978 O O . LEU A 1 127 ? 19.755 2.771 -23.755 1.00 67.88 127 LEU A O 1
ATOM 982 N N . LEU A 1 128 ? 20.241 0.697 -23.053 1.00 67.81 128 LEU A N 1
ATOM 983 C CA . LEU A 1 128 ? 20.268 1.049 -21.640 1.00 67.81 128 LEU A CA 1
ATOM 984 C C . LEU A 1 128 ? 21.574 1.720 -21.232 1.00 67.81 128 LEU A C 1
ATOM 986 O O . LEU A 1 128 ? 21.518 2.582 -20.359 1.00 67.81 128 LEU A O 1
ATOM 990 N N . GLY A 1 129 ? 22.719 1.374 -21.830 1.00 71.88 129 GLY A N 1
ATOM 991 C CA . GLY A 1 129 ? 24.022 1.964 -21.489 1.00 71.88 129 GLY A CA 1
ATOM 992 C C . GLY A 1 129 ? 24.218 2.138 -19.970 1.00 71.88 129 GLY A C 1
ATOM 993 O O . GLY A 1 129 ? 24.081 1.192 -19.193 1.00 71.88 129 GLY A O 1
ATOM 994 N N . ALA A 1 130 ? 24.442 3.379 -19.521 1.00 67.31 130 ALA A N 1
ATOM 995 C CA . ALA A 1 130 ? 24.590 3.745 -18.103 1.00 67.31 130 ALA A CA 1
ATOM 996 C C . ALA A 1 130 ? 23.292 3.667 -17.256 1.00 67.31 130 ALA A C 1
ATOM 998 O O . ALA A 1 130 ? 23.329 3.738 -16.027 1.00 67.31 130 ALA A O 1
ATOM 999 N N . SER A 1 131 ? 22.123 3.513 -17.879 1.00 67.38 131 SER A N 1
ATOM 1000 C CA . SER A 1 131 ? 20.806 3.452 -17.222 1.00 67.38 131 SER A CA 1
ATOM 1001 C C . SER A 1 131 ? 20.426 2.058 -16.715 1.00 67.38 131 SER A C 1
ATOM 1003 O O . SER A 1 131 ? 19.375 1.908 -16.089 1.00 67.38 131 SER A O 1
ATOM 1005 N N . LYS A 1 132 ? 21.282 1.045 -16.905 1.00 71.62 132 LYS A N 1
ATOM 1006 C CA . LYS A 1 132 ? 21.068 -0.325 -16.405 1.00 71.62 132 LYS A CA 1
ATOM 1007 C C . LYS A 1 132 ? 20.817 -0.373 -14.889 1.00 71.62 132 LYS A C 1
ATOM 1009 O O . LYS A 1 132 ? 19.905 -1.056 -14.435 1.00 71.62 132 LYS A O 1
ATOM 1014 N N . GLY A 1 133 ? 21.536 0.436 -14.103 1.00 71.25 133 GLY A N 1
ATOM 1015 C CA . GLY A 1 133 ? 21.297 0.556 -12.655 1.00 71.25 133 GLY A CA 1
ATOM 1016 C C . GLY A 1 133 ? 19.959 1.223 -12.297 1.00 71.25 133 GLY A C 1
ATOM 1017 O O . GLY A 1 133 ? 19.341 0.891 -11.285 1.00 71.25 133 GLY A O 1
ATOM 1018 N N . LYS A 1 134 ? 19.455 2.127 -13.151 1.00 75.88 134 LYS A N 1
ATOM 1019 C CA . LYS A 1 134 ? 18.139 2.763 -12.966 1.00 75.88 134 LYS A CA 1
ATOM 1020 C C . LYS A 1 134 ? 17.003 1.776 -13.223 1.00 75.88 134 LYS A C 1
ATOM 1022 O O . LYS A 1 134 ? 15.997 1.841 -12.523 1.00 75.88 134 LYS A O 1
ATOM 1027 N N . LEU A 1 135 ? 17.176 0.856 -14.174 1.00 78.62 135 LEU A N 1
ATOM 1028 C CA . LEU A 1 135 ? 16.199 -0.191 -14.481 1.00 78.62 135 LEU A CA 1
ATOM 1029 C C . LEU A 1 135 ? 15.944 -1.098 -13.269 1.00 78.62 135 LEU A C 1
ATOM 1031 O O . LEU A 1 135 ? 14.789 -1.306 -12.899 1.00 78.62 135 LEU A O 1
ATOM 1035 N N . ALA A 1 136 ? 17.006 -1.564 -12.605 1.00 77.06 136 ALA A N 1
ATOM 1036 C CA . ALA A 1 136 ? 16.889 -2.374 -11.391 1.00 77.06 136 ALA A CA 1
ATOM 1037 C C . ALA A 1 136 ? 16.129 -1.624 -10.280 1.00 77.06 136 ALA A C 1
ATOM 1039 O O . ALA A 1 136 ? 15.208 -2.162 -9.666 1.00 77.06 136 ALA A O 1
ATOM 1040 N N . GLY A 1 137 ? 16.442 -0.338 -10.081 1.00 78.50 137 GLY A N 1
ATOM 1041 C CA . GLY A 1 137 ? 15.736 0.503 -9.113 1.00 78.50 137 GLY A CA 1
ATOM 1042 C C . GLY A 1 137 ? 14.258 0.735 -9.454 1.00 78.50 137 GLY A C 1
ATOM 1043 O O . GLY A 1 137 ? 13.420 0.764 -8.557 1.00 78.50 137 GLY A O 1
ATOM 1044 N N . VAL A 1 138 ? 13.915 0.902 -10.734 1.00 78.69 1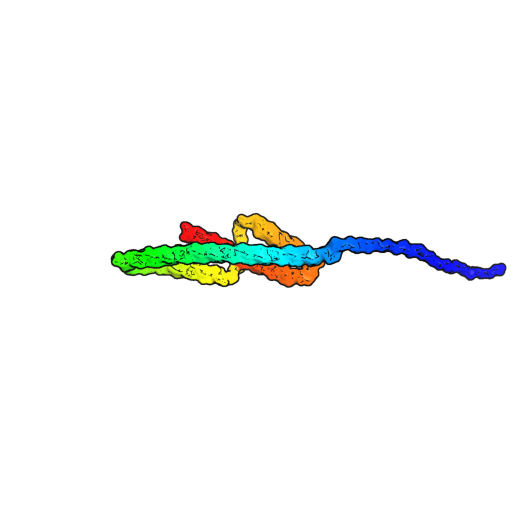38 VAL A N 1
ATOM 1045 C CA . VAL A 1 138 ? 12.519 1.048 -11.185 1.00 78.69 138 VAL A CA 1
ATOM 1046 C C . VAL A 1 138 ? 11.739 -0.244 -10.984 1.00 78.69 138 VAL A C 1
ATOM 1048 O O . VAL A 1 138 ? 10.624 -0.191 -10.467 1.00 78.69 138 VAL A O 1
ATOM 1051 N N . THR A 1 139 ? 12.342 -1.383 -11.321 1.00 79.19 139 THR A N 1
ATOM 1052 C CA . THR A 1 139 ? 11.741 -2.711 -11.140 1.00 79.19 139 THR A CA 1
ATOM 1053 C C . THR A 1 139 ? 11.411 -2.951 -9.670 1.00 79.19 139 THR A C 1
ATOM 1055 O O . THR A 1 139 ? 10.253 -3.190 -9.341 1.00 79.19 139 THR A O 1
ATOM 1058 N N . GLY A 1 140 ? 12.369 -2.717 -8.765 1.00 78.62 140 GLY A N 1
ATOM 1059 C CA . GLY A 1 140 ? 12.126 -2.846 -7.324 1.00 78.62 140 GLY A CA 1
ATOM 1060 C C . GLY A 1 140 ? 11.076 -1.867 -6.774 1.00 78.62 140 GLY A C 1
ATOM 1061 O O . GLY A 1 140 ? 10.347 -2.196 -5.840 1.00 78.62 140 GLY A O 1
ATOM 1062 N N . ASN A 1 141 ? 10.940 -0.665 -7.349 1.00 79.12 141 ASN A N 1
ATOM 1063 C CA . ASN A 1 141 ? 9.872 0.263 -6.951 1.00 79.12 141 ASN A CA 1
ATOM 1064 C C . ASN A 1 141 ? 8.492 -0.202 -7.426 1.00 79.12 141 ASN A C 1
ATOM 1066 O O . ASN A 1 141 ? 7.504 0.024 -6.732 1.00 79.12 141 ASN A O 1
ATOM 1070 N N . ILE A 1 142 ? 8.410 -0.848 -8.589 1.00 79.00 142 ILE A N 1
ATOM 1071 C CA . ILE A 1 142 ? 7.157 -1.425 -9.082 1.00 79.00 142 ILE A CA 1
ATOM 1072 C C . ILE A 1 142 ? 6.772 -2.642 -8.251 1.00 79.00 142 ILE A C 1
ATOM 1074 O O . ILE A 1 142 ? 5.621 -2.728 -7.846 1.00 79.00 142 ILE A O 1
ATOM 1078 N N . GLU A 1 143 ? 7.717 -3.514 -7.910 1.00 80.00 143 GLU A N 1
ATOM 1079 C CA . GLU A 1 143 ? 7.474 -4.639 -6.997 1.00 80.00 143 GLU A CA 1
ATOM 1080 C C . GLU A 1 143 ? 7.013 -4.165 -5.607 1.00 80.00 143 GLU A C 1
ATOM 1082 O O . GLU A 1 143 ? 6.105 -4.749 -5.015 1.00 80.00 143 GLU A O 1
ATOM 1087 N N . SER A 1 144 ? 7.596 -3.068 -5.101 1.00 78.88 144 SER A N 1
ATOM 1088 C CA . SER A 1 144 ? 7.177 -2.416 -3.847 1.00 78.88 144 SER A CA 1
ATOM 1089 C C . SER A 1 144 ? 5.752 -1.861 -3.937 1.00 78.88 144 SER A C 1
ATOM 1091 O O . SER A 1 144 ? 4.935 -2.030 -3.030 1.00 78.88 144 SER A O 1
ATOM 1093 N N . LEU A 1 145 ? 5.428 -1.199 -5.053 1.00 78.81 145 LEU A N 1
ATOM 1094 C CA . LEU A 1 145 ? 4.084 -0.693 -5.320 1.00 78.81 145 LEU A CA 1
ATOM 1095 C C . LEU A 1 145 ? 3.069 -1.840 -5.429 1.00 78.81 145 LEU A C 1
ATOM 1097 O O . LEU A 1 145 ? 1.977 -1.746 -4.873 1.00 78.81 145 LEU A O 1
ATOM 1101 N N . GLN A 1 146 ? 3.437 -2.923 -6.113 1.00 78.31 146 GLN A N 1
ATOM 1102 C CA . GLN A 1 146 ? 2.627 -4.129 -6.260 1.00 78.31 146 GLN A CA 1
ATOM 1103 C C . GLN A 1 146 ? 2.295 -4.745 -4.900 1.00 78.31 146 GLN A C 1
ATOM 1105 O O . GLN A 1 146 ? 1.119 -4.962 -4.608 1.00 78.31 146 GLN A O 1
ATOM 1110 N N . GLY A 1 147 ? 3.292 -4.946 -4.035 1.00 80.19 147 GLY A N 1
ATOM 1111 C CA . GLY A 1 147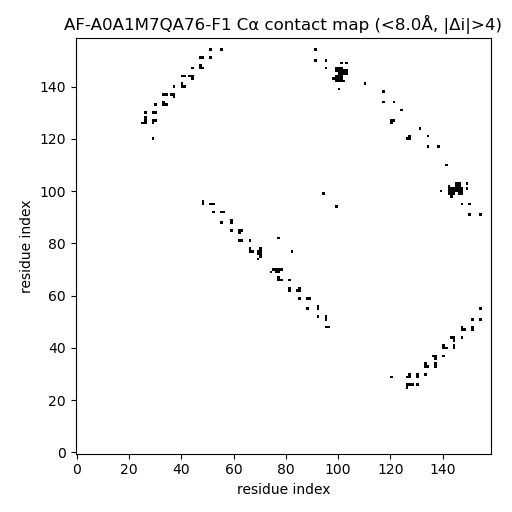 ? 3.050 -5.487 -2.698 1.00 80.19 147 GLY A CA 1
ATOM 1112 C C . GLY A 1 147 ? 2.162 -4.585 -1.839 1.00 80.19 147 GLY A C 1
ATOM 1113 O O . GLY A 1 147 ? 1.272 -5.072 -1.143 1.00 80.19 147 GLY A O 1
ATOM 1114 N N . LYS A 1 148 ? 2.305 -3.259 -1.945 1.00 78.00 148 LYS A N 1
ATOM 1115 C CA . LYS A 1 148 ? 1.424 -2.312 -1.237 1.00 78.00 148 LYS A CA 1
ATOM 1116 C C . LYS A 1 148 ? -0.007 -2.298 -1.756 1.00 78.00 148 LYS A C 1
ATOM 1118 O O . LYS A 1 148 ? -0.934 -2.147 -0.964 1.00 78.00 148 LYS A O 1
ATOM 1123 N N . LEU A 1 149 ? -0.207 -2.479 -3.059 1.00 78.88 149 LEU A N 1
ATOM 1124 C CA . LEU A 1 149 ? -1.546 -2.640 -3.626 1.00 78.88 149 LEU A CA 1
ATOM 1125 C C . LEU A 1 149 ? -2.201 -3.940 -3.148 1.00 78.88 149 LEU A C 1
ATOM 1127 O O . LEU A 1 149 ? -3.367 -3.916 -2.769 1.00 78.88 149 LEU A O 1
ATOM 1131 N N . GLN A 1 150 ? -1.450 -5.042 -3.076 1.00 79.12 150 GLN A N 1
ATOM 1132 C CA . GLN A 1 150 ? -1.955 -6.294 -2.503 1.00 79.12 150 GLN A CA 1
ATOM 1133 C C . GLN A 1 150 ? -2.348 -6.131 -1.033 1.00 79.12 150 GLN A C 1
ATOM 1135 O O . GLN A 1 150 ? -3.418 -6.579 -0.628 1.00 79.12 150 GLN A O 1
ATOM 1140 N N . GLN A 1 151 ? -1.525 -5.443 -0.239 1.00 76.88 151 GLN A N 1
ATOM 1141 C CA . GLN A 1 151 ? -1.878 -5.121 1.145 1.00 76.88 151 GLN A CA 1
ATOM 1142 C C . GLN A 1 151 ? -3.122 -4.237 1.234 1.00 76.88 151 GLN A C 1
ATOM 1144 O O . GLN A 1 151 ? -3.958 -4.445 2.107 1.00 76.88 151 GLN A O 1
ATOM 1149 N N . ALA A 1 152 ? -3.279 -3.267 0.334 1.00 78.19 152 ALA A N 1
ATOM 1150 C CA . ALA A 1 152 ? -4.476 -2.437 0.295 1.00 78.19 152 ALA A CA 1
ATOM 1151 C C . ALA A 1 152 ? -5.740 -3.248 -0.044 1.00 78.19 152 ALA A C 1
ATOM 1153 O O . ALA A 1 152 ? -6.777 -3.003 0.567 1.00 78.19 152 ALA A O 1
ATOM 1154 N N . GLU A 1 153 ? -5.658 -4.233 -0.945 1.00 77.25 153 GLU A N 1
ATOM 1155 C CA . GLU A 1 153 ? -6.765 -5.166 -1.216 1.00 77.25 153 GLU A CA 1
ATOM 1156 C C . GLU A 1 153 ? -7.076 -6.055 -0.005 1.00 77.25 153 GLU A C 1
ATOM 1158 O O . GLU A 1 153 ? -8.243 -6.240 0.335 1.00 77.25 153 GLU A O 1
ATOM 1163 N N . GLN A 1 154 ? -6.057 -6.532 0.717 1.00 75.38 154 GLN A N 1
ATOM 1164 C CA . GLN A 1 154 ? -6.276 -7.247 1.980 1.00 75.38 154 GLN A CA 1
ATOM 1165 C C . GLN A 1 154 ? -7.005 -6.363 2.994 1.00 75.38 154 GLN A C 1
ATOM 1167 O O . GLN A 1 154 ? -7.965 -6.811 3.603 1.00 75.38 154 GLN A O 1
ATOM 1172 N N . ILE A 1 155 ? -6.605 -5.095 3.138 1.00 74.25 155 ILE A N 1
ATOM 1173 C CA . ILE A 1 155 ? -7.267 -4.132 4.032 1.00 74.25 155 ILE A CA 1
ATOM 1174 C C . ILE A 1 155 ? -8.710 -3.875 3.597 1.00 74.25 155 ILE A C 1
ATOM 1176 O O . ILE A 1 155 ? -9.590 -3.783 4.447 1.00 74.25 155 ILE A O 1
ATOM 1180 N N . LYS A 1 156 ? -8.963 -3.772 2.289 1.00 75.50 156 LYS A N 1
ATOM 1181 C CA . LYS A 1 156 ? -10.313 -3.612 1.742 1.00 75.50 156 LYS A CA 1
ATOM 1182 C C . LYS A 1 156 ? -11.217 -4.788 2.109 1.00 75.50 156 LYS A C 1
ATOM 1184 O O . LYS A 1 156 ? -12.391 -4.559 2.337 1.00 75.50 156 LYS A O 1
ATOM 1189 N N . ALA A 1 157 ? -10.690 -6.006 2.236 1.00 75.00 157 ALA A N 1
ATOM 1190 C CA . ALA A 1 157 ? -11.482 -7.151 2.689 1.00 75.00 157 ALA A CA 1
ATOM 1191 C C . ALA A 1 157 ? -11.977 -7.031 4.150 1.00 75.00 157 ALA A C 1
ATOM 1193 O O . ALA A 1 157 ? -12.892 -7.754 4.533 1.00 75.00 157 ALA A O 1
ATOM 1194 N N . TYR A 1 158 ? -11.400 -6.132 4.959 1.00 69.12 158 TYR A N 1
ATOM 1195 C CA . TYR A 1 158 ? -11.826 -5.864 6.342 1.00 69.12 158 TYR A CA 1
ATOM 1196 C C . TYR A 1 158 ? -12.793 -4.673 6.481 1.00 69.12 158 TYR A C 1
ATOM 1198 O O . TYR A 1 158 ? -13.202 -4.367 7.603 1.00 69.12 158 TYR A O 1
ATOM 1206 N N . ILE A 1 159 ? -13.107 -3.960 5.391 1.00 64.25 159 ILE A N 1
ATOM 1207 C CA . ILE A 1 159 ? -13.948 -2.746 5.377 1.00 64.25 159 ILE A CA 1
ATOM 1208 C C . ILE A 1 159 ? -15.231 -3.030 4.607 1.00 64.25 159 ILE A C 1
ATO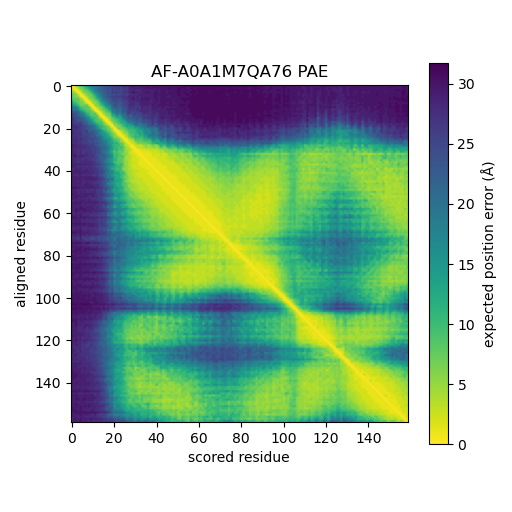M 1210 O O . ILE A 1 159 ? -16.299 -2.638 5.123 1.00 64.25 159 ILE A O 1
#

Secondary structure (DSSP, 8-state):
--------------------HHHHHTTHHHHHHHHHHHHHHHHHHHHHHHHHHHHHHHHHHHHHHHHHHHHTT-HHHHHHHHHHHHHHHHHHHHHTTS-------S--HHHHHHHHHHHHHHHTHHHHGGGHHHHHHHHHHHHHHHHHHHHHHHHHTT-

pLDDT: mean 73.53, std 15.12, range [33.91, 92.69]

Radius of gyration: 30.35 Å; Cα contacts (8 Å, |Δi|>4): 105; chains: 1; bounding box: 84×26×106 Å

Mean predicted aligned error: 13.81 Å

Foldseek 3Di:
DDDDDDDDDDDPPPPPPPPDVVVVCLLVVVLVVLVVLLVVLVVLLVVLLVVLLVLLVVVLVVLVVVLVVVCVVPVVVSCVPRVVVNVVSVVLNVCSVDQFQDDDDDDDVVLVVVVVVLVVVVVPVVSNVVVPVSSVVSVSSSRSSNRSVVSSVVSVVVD